Protein AF-A0A7J9CMZ6-F1 (afdb_monomer_lite)

Structure (mmCIF, N/CA/C/O backbone):
data_AF-A0A7J9CMZ6-F1
#
_entry.id   AF-A0A7J9CMZ6-F1
#
loop_
_atom_site.group_PDB
_atom_site.id
_atom_site.type_symbol
_atom_site.label_atom_id
_atom_site.label_alt_id
_atom_site.label_comp_id
_atom_site.label_asym_id
_atom_site.label_entity_id
_atom_site.label_seq_id
_atom_site.pdbx_PDB_ins_code
_atom_site.Cartn_x
_atom_site.Cartn_y
_atom_site.Cartn_z
_atom_site.occupancy
_atom_site.B_iso_or_equiv
_atom_site.auth_seq_id
_atom_site.auth_comp_id
_atom_site.auth_asym_id
_atom_site.auth_atom_id
_atom_site.pdbx_PDB_model_num
ATOM 1 N N . MET A 1 1 ? -15.767 1.766 5.009 1.00 80.88 1 MET A N 1
ATOM 2 C CA . MET A 1 1 ? -14.306 1.922 5.132 1.00 80.88 1 MET A CA 1
ATOM 3 C C . MET A 1 1 ? -13.700 1.522 3.803 1.00 80.88 1 MET A C 1
ATOM 5 O O . MET A 1 1 ? -14.071 0.470 3.297 1.00 80.88 1 MET A O 1
ATOM 9 N N . ALA A 1 2 ? -12.847 2.352 3.223 1.00 87.25 2 ALA A N 1
ATOM 10 C CA . ALA A 1 2 ? -12.117 2.061 2.001 1.00 87.25 2 ALA A CA 1
ATOM 11 C C . ALA A 1 2 ? -10.614 2.151 2.279 1.00 87.25 2 ALA A C 1
ATOM 13 O O . ALA A 1 2 ? -10.163 2.977 3.078 1.00 87.25 2 ALA A O 1
ATOM 14 N N . VAL A 1 3 ? -9.854 1.273 1.629 1.00 90.62 3 VAL A N 1
ATOM 15 C CA . VAL A 1 3 ? -8.394 1.265 1.699 1.00 90.62 3 VAL A CA 1
ATOM 16 C C . VAL A 1 3 ? -7.876 1.931 0.433 1.00 90.62 3 VAL A C 1
ATOM 18 O O . VAL A 1 3 ? -8.072 1.413 -0.663 1.00 90.62 3 VAL A O 1
ATOM 21 N N . LEU A 1 4 ? -7.258 3.096 0.591 1.00 91.19 4 LEU A N 1
ATOM 22 C CA . LEU A 1 4 ? -6.527 3.771 -0.469 1.00 91.19 4 LEU A CA 1
ATOM 23 C C . LEU A 1 4 ? -5.161 3.107 -0.603 1.00 91.19 4 LEU A C 1
ATOM 25 O O . LEU A 1 4 ? -4.437 2.955 0.383 1.00 91.19 4 LEU A O 1
ATOM 29 N N . THR A 1 5 ? -4.800 2.751 -1.825 1.00 91.62 5 THR A N 1
ATOM 30 C CA . THR A 1 5 ? -3.538 2.087 -2.115 1.00 91.62 5 THR A CA 1
ATOM 31 C C . THR A 1 5 ? -2.734 2.871 -3.129 1.00 91.62 5 THR A C 1
ATOM 33 O O . THR A 1 5 ? -3.304 3.428 -4.049 1.00 91.62 5 THR A O 1
ATOM 36 N N . ALA A 1 6 ? -1.413 2.910 -2.980 1.00 90.38 6 ALA A N 1
ATOM 37 C CA . ALA A 1 6 ? -0.523 3.456 -3.999 1.00 90.38 6 ALA A CA 1
ATOM 38 C C . ALA A 1 6 ? 0.853 2.790 -3.915 1.00 90.38 6 ALA A C 1
ATOM 40 O O . ALA A 1 6 ? 1.284 2.368 -2.836 1.00 90.38 6 ALA A O 1
ATOM 41 N N . ARG A 1 7 ? 1.566 2.750 -5.047 1.00 89.50 7 ARG A N 1
ATOM 42 C CA . ARG A 1 7 ? 2.961 2.273 -5.099 1.00 89.50 7 ARG A CA 1
ATOM 43 C C . ARG A 1 7 ? 3.921 3.231 -4.398 1.00 89.50 7 ARG A C 1
ATOM 45 O O . ARG A 1 7 ? 4.833 2.798 -3.694 1.00 89.50 7 ARG A O 1
ATOM 52 N N . ASP A 1 8 ? 3.691 4.526 -4.608 1.00 90.19 8 ASP A N 1
ATOM 53 C CA . ASP A 1 8 ? 4.431 5.624 -3.995 1.00 90.19 8 ASP A CA 1
ATOM 54 C C . ASP A 1 8 ? 3.694 6.081 -2.733 1.00 90.19 8 ASP A C 1
ATOM 56 O O . ASP A 1 8 ? 2.579 6.602 -2.794 1.00 90.19 8 ASP A O 1
ATOM 60 N N . GLU A 1 9 ? 4.323 5.851 -1.586 1.00 89.94 9 GLU A N 1
ATOM 61 C CA . GLU A 1 9 ? 3.760 6.171 -0.277 1.00 89.94 9 GLU A CA 1
ATOM 62 C C . GLU A 1 9 ? 3.526 7.670 -0.091 1.00 89.94 9 GLU A C 1
ATOM 64 O O . GLU A 1 9 ? 2.475 8.067 0.409 1.00 89.94 9 GLU A O 1
ATOM 69 N N . LYS A 1 10 ? 4.453 8.513 -0.555 1.00 91.00 10 LYS A N 1
ATOM 70 C CA . LYS A 1 10 ? 4.337 9.965 -0.417 1.00 91.00 10 LYS A CA 1
ATOM 71 C C . LYS A 1 10 ? 3.127 10.475 -1.195 1.00 91.00 10 LYS A C 1
ATOM 73 O O . LYS A 1 10 ? 2.282 11.168 -0.633 1.00 91.00 10 LYS A O 1
ATOM 78 N N . ARG A 1 11 ? 3.006 10.079 -2.464 1.00 90.06 11 ARG A N 1
ATOM 79 C CA . ARG A 1 11 ? 1.872 10.477 -3.316 1.00 90.06 11 ARG A CA 1
ATOM 80 C C . ARG A 1 11 ? 0.542 9.938 -2.789 1.00 90.06 11 ARG A C 1
ATOM 82 O O . ARG A 1 11 ? -0.475 10.619 -2.879 1.00 90.06 11 ARG A O 1
ATOM 89 N N . GLY A 1 12 ? 0.546 8.728 -2.231 1.00 90.50 12 GLY A N 1
ATOM 90 C CA . GLY A 1 12 ? -0.636 8.131 -1.614 1.00 90.50 12 GLY A CA 1
ATOM 91 C C . GLY A 1 12 ? -1.106 8.877 -0.363 1.00 90.50 12 GLY A C 1
ATOM 92 O O . GLY A 1 12 ? -2.305 9.107 -0.198 1.00 90.50 12 GLY A O 1
ATOM 93 N N . LEU A 1 13 ? -0.174 9.317 0.485 1.00 91.19 13 LEU A N 1
ATOM 94 C CA . LEU A 1 13 ? -0.482 10.130 1.663 1.00 91.19 13 LEU A CA 1
ATOM 95 C C . LEU A 1 13 ? -0.981 11.531 1.283 1.00 91.19 13 LEU A C 1
ATOM 97 O O . LEU A 1 13 ? -1.971 11.983 1.851 1.00 91.19 13 LEU A O 1
ATOM 101 N N . GLU A 1 14 ? -0.378 12.179 0.283 1.00 91.56 14 GLU A N 1
ATOM 102 C CA . GLU A 1 14 ? -0.857 13.469 -0.246 1.00 91.56 14 GLU A CA 1
ATOM 103 C C . GLU A 1 14 ? -2.295 13.363 -0.798 1.00 91.56 14 GLU A C 1
ATOM 105 O O . GLU A 1 14 ? -3.139 14.238 -0.565 1.00 91.56 14 GLU A O 1
ATOM 110 N N . ALA A 1 15 ? -2.612 12.263 -1.491 1.00 89.12 15 ALA A N 1
ATOM 111 C CA . ALA A 1 15 ? -3.966 11.983 -1.967 1.00 89.12 15 ALA A CA 1
ATOM 112 C C . ALA A 1 15 ? -4.941 11.729 -0.806 1.00 89.12 15 ALA A C 1
ATOM 114 O O . ALA A 1 15 ? -6.057 12.256 -0.812 1.00 89.12 15 ALA A O 1
ATOM 115 N N . LEU A 1 16 ? -4.516 10.979 0.219 1.00 89.19 16 LEU A N 1
ATOM 116 C CA . LEU A 1 16 ? -5.306 10.772 1.432 1.00 89.19 16 LEU A CA 1
ATOM 117 C C . LEU A 1 16 ? -5.617 12.108 2.116 1.00 89.19 16 LEU A C 1
ATOM 119 O O . LEU A 1 16 ? -6.765 12.352 2.481 1.00 89.19 16 LEU A O 1
ATOM 123 N N . GLU A 1 17 ? -4.620 12.976 2.287 1.00 89.12 17 GLU A N 1
ATOM 124 C CA . GLU A 1 17 ? -4.799 14.306 2.874 1.00 89.12 17 GLU A CA 1
ATOM 125 C C . GLU A 1 17 ? -5.776 15.155 2.064 1.00 89.12 17 GLU A C 1
ATOM 127 O O . GLU A 1 17 ? -6.715 15.711 2.632 1.00 89.12 17 GLU A O 1
ATOM 132 N N . SER A 1 18 ? -5.635 15.171 0.739 1.00 87.88 18 SER A N 1
ATOM 133 C CA . SER A 1 18 ? -6.558 15.878 -0.158 1.00 87.88 18 SER A CA 1
ATOM 134 C C . SER A 1 18 ? -8.005 15.390 -0.005 1.00 87.88 18 SER A C 1
ATOM 136 O O . SER A 1 18 ? -8.938 16.192 0.013 1.00 87.88 18 SER A O 1
ATOM 138 N N . LEU A 1 19 ? -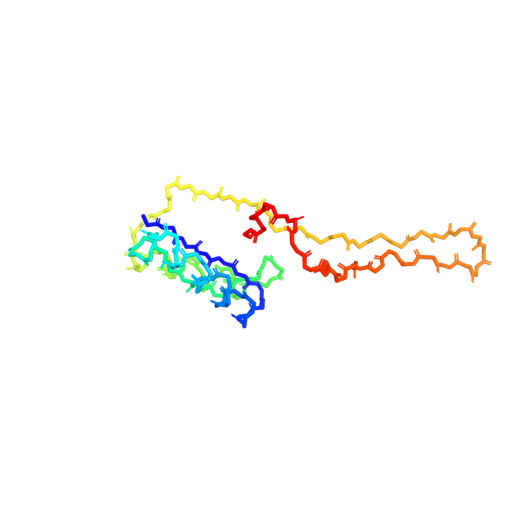8.206 14.080 0.171 1.00 85.81 19 LEU A N 1
ATOM 139 C CA . LEU A 1 19 ? -9.527 13.486 0.391 1.00 85.81 19 LEU A CA 1
ATOM 140 C C . LEU A 1 19 ? -10.065 13.730 1.806 1.00 85.81 19 LEU A C 1
ATOM 142 O O . LEU A 1 19 ? -11.280 13.844 1.977 1.00 85.81 19 LEU A O 1
ATOM 146 N N . LYS A 1 20 ? -9.209 13.883 2.822 1.00 83.00 20 LYS A N 1
ATOM 147 C CA . LYS A 1 20 ? -9.652 14.254 4.179 1.00 83.00 20 LYS A CA 1
ATOM 148 C C . LYS A 1 20 ? -10.382 15.600 4.189 1.00 83.00 20 LYS A C 1
ATOM 150 O O . LYS A 1 20 ? -11.385 15.727 4.887 1.00 83.00 20 LYS A O 1
ATOM 155 N N . TYR A 1 21 ? -9.971 16.555 3.352 1.00 77.69 21 TYR A N 1
ATOM 156 C CA . TYR A 1 21 ? -10.664 17.844 3.207 1.00 77.69 21 TYR A CA 1
ATOM 157 C C . TYR A 1 21 ? -12.078 17.731 2.612 1.00 77.69 21 TYR A C 1
ATOM 159 O O . TYR A 1 21 ? -12.868 18.662 2.746 1.00 77.69 21 TYR A O 1
ATOM 167 N N . SER A 1 22 ? -12.431 16.594 2.003 1.00 77.56 22 SER A N 1
ATOM 168 C CA . SER A 1 22 ? -13.769 16.344 1.446 1.00 77.56 22 SER A CA 1
ATOM 169 C C . SER A 1 22 ? -14.774 15.747 2.448 1.00 77.56 22 SER A C 1
ATOM 171 O O . SER A 1 22 ? -15.898 15.430 2.069 1.00 77.56 22 SER A O 1
ATOM 173 N N . GLY A 1 23 ? -14.398 15.597 3.727 1.00 77.31 23 GLY A N 1
ATOM 174 C CA . GLY A 1 23 ? -15.270 15.045 4.778 1.00 77.31 23 GLY A CA 1
ATOM 175 C C . GLY A 1 23 ? -15.332 13.513 4.814 1.00 77.31 23 GLY A C 1
ATOM 176 O O . GLY A 1 23 ? -16.167 12.942 5.510 1.00 77.31 23 GLY A O 1
ATOM 177 N N . LEU A 1 24 ? -14.444 12.838 4.079 1.00 78.19 24 LEU A N 1
ATOM 178 C CA . LEU A 1 24 ? -14.348 11.373 4.019 1.00 78.19 24 LEU A CA 1
ATOM 179 C C . LEU A 1 24 ? -13.273 10.795 4.957 1.00 78.19 24 LEU A C 1
ATOM 181 O O . LEU A 1 24 ? -12.984 9.601 4.893 1.00 78.19 24 LEU A O 1
ATOM 185 N N . SER A 1 25 ? -12.672 11.624 5.816 1.00 74.44 25 SER A N 1
ATOM 186 C CA . SER A 1 25 ? -11.485 11.287 6.616 1.00 74.44 25 SER A CA 1
ATOM 187 C C . SER A 1 25 ? -11.622 10.015 7.445 1.00 74.44 25 SER A C 1
ATOM 189 O O . SER A 1 25 ? -10.670 9.247 7.537 1.00 74.44 25 SER A O 1
ATOM 191 N N . ASP A 1 26 ? -12.804 9.773 8.004 1.00 82.94 26 ASP A N 1
ATOM 192 C CA . ASP A 1 26 ? -13.029 8.688 8.965 1.00 82.94 26 ASP A CA 1
ATOM 193 C C . ASP A 1 26 ? -13.272 7.337 8.280 1.00 82.94 26 ASP A C 1
ATOM 195 O O . ASP A 1 26 ? -13.299 6.289 8.926 1.00 82.94 26 ASP A O 1
ATOM 199 N N . TYR A 1 27 ? -13.441 7.353 6.955 1.00 87.06 27 TYR A N 1
ATOM 200 C CA . TYR A 1 27 ? -13.719 6.168 6.151 1.00 87.06 27 TYR A CA 1
ATOM 201 C C . TYR A 1 27 ? -12.529 5.721 5.308 1.00 87.06 27 TYR A C 1
ATOM 203 O O . TYR A 1 27 ? -12.659 4.709 4.619 1.00 87.06 27 TYR A O 1
ATOM 211 N N . LEU A 1 28 ? -11.411 6.452 5.330 1.00 88.50 28 LEU A N 1
ATOM 212 C CA . LEU A 1 28 ? -10.259 6.216 4.464 1.00 88.50 28 LEU A CA 1
ATOM 213 C C . LEU A 1 28 ? -9.025 5.825 5.273 1.00 88.50 28 LEU A C 1
ATOM 215 O O . LEU A 1 28 ? -8.604 6.534 6.184 1.00 88.50 28 LEU A O 1
ATOM 219 N N . ILE A 1 29 ? -8.404 4.715 4.883 1.00 90.75 29 ILE A N 1
ATOM 220 C CA . ILE A 1 29 ? -7.113 4.273 5.415 1.00 90.75 29 ILE A CA 1
ATOM 221 C C . ILE A 1 29 ? -6.155 4.105 4.244 1.00 90.75 29 ILE A C 1
ATOM 223 O O . ILE A 1 29 ? -6.521 3.502 3.242 1.00 90.75 29 ILE A O 1
ATOM 227 N N . PHE A 1 30 ? -4.935 4.622 4.363 1.00 91.12 30 PHE A N 1
ATOM 228 C CA . PHE A 1 30 ? -3.900 4.397 3.361 1.00 91.12 30 PHE A CA 1
ATOM 229 C C . PHE A 1 30 ? -3.067 3.154 3.691 1.00 91.12 30 PHE A C 1
ATOM 231 O O . PHE A 1 30 ? -2.680 2.954 4.843 1.00 91.12 30 PHE A O 1
ATOM 238 N N . HIS A 1 31 ? -2.767 2.347 2.674 1.00 91.75 31 HIS A N 1
ATOM 239 C CA . HIS A 1 3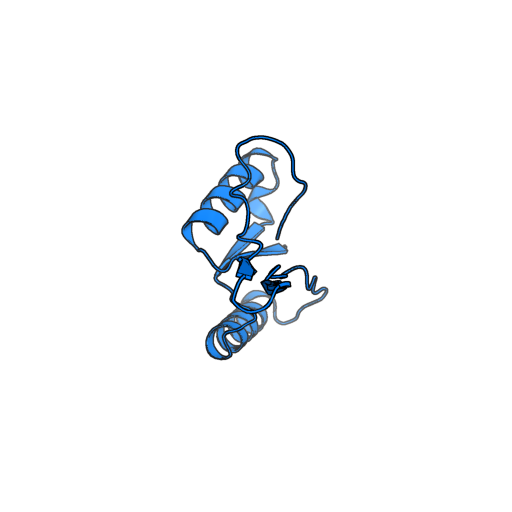1 ? -1.822 1.237 2.748 1.00 91.75 31 HIS A CA 1
ATOM 240 C C . HIS A 1 31 ? -1.006 1.173 1.454 1.00 91.75 31 HIS A C 1
ATOM 242 O O . HIS A 1 31 ? -1.567 1.067 0.364 1.00 91.75 31 HIS A O 1
ATOM 248 N N . ARG A 1 32 ? 0.326 1.200 1.547 1.00 91.25 32 ARG A N 1
ATOM 249 C CA . ARG A 1 32 ? 1.187 1.055 0.364 1.00 91.25 32 ARG A CA 1
ATOM 250 C C . ARG A 1 32 ? 0.945 -0.305 -0.304 1.00 91.25 32 ARG A C 1
ATOM 252 O O . ARG A 1 32 ? 0.887 -1.325 0.381 1.00 91.25 32 ARG A O 1
ATOM 259 N N . PHE A 1 33 ? 0.814 -0.325 -1.627 1.00 92.00 33 PHE A N 1
ATOM 260 C CA . PHE A 1 33 ? 0.569 -1.549 -2.391 1.00 92.00 33 PHE A CA 1
ATOM 261 C C . PHE A 1 33 ? 1.165 -1.456 -3.797 1.00 92.00 33 PHE A C 1
ATOM 263 O O . PHE A 1 33 ? 0.985 -0.447 -4.484 1.00 92.00 33 PHE A O 1
ATOM 270 N N . ASP A 1 34 ? 1.841 -2.515 -4.234 1.00 88.88 34 ASP A N 1
ATOM 271 C CA . ASP A 1 34 ? 2.325 -2.680 -5.599 1.00 88.88 34 ASP A CA 1
ATOM 272 C C . ASP A 1 34 ? 1.841 -4.008 -6.186 1.00 88.88 34 ASP A C 1
ATOM 274 O O . ASP A 1 34 ? 2.146 -5.084 -5.681 1.00 88.88 34 ASP A O 1
ATOM 278 N N . VAL A 1 35 ? 1.096 -3.920 -7.289 1.00 86.75 35 VAL A N 1
ATOM 279 C CA . VAL A 1 35 ? 0.565 -5.078 -8.020 1.00 86.75 35 VAL A CA 1
ATOM 280 C C . VAL A 1 35 ? 1.654 -5.942 -8.654 1.00 86.75 35 VAL A C 1
ATOM 282 O O . VAL A 1 35 ? 1.391 -7.100 -8.973 1.00 86.75 35 VAL A O 1
ATOM 285 N N . ALA A 1 36 ? 2.856 -5.396 -8.860 1.00 87.19 36 ALA A N 1
ATOM 286 C CA . ALA A 1 36 ? 3.986 -6.130 -9.420 1.00 87.19 36 ALA A CA 1
ATOM 287 C C . ALA A 1 36 ? 4.830 -6.854 -8.354 1.00 87.19 36 ALA A C 1
ATOM 289 O O . ALA A 1 36 ? 5.706 -7.637 -8.719 1.00 87.19 36 ALA A O 1
ATOM 290 N N . ASP A 1 37 ? 4.580 -6.608 -7.062 1.00 89.88 37 ASP A N 1
ATOM 291 C CA . ASP A 1 37 ? 5.360 -7.156 -5.951 1.00 89.88 37 ASP A CA 1
ATOM 292 C C . ASP A 1 37 ? 4.545 -8.188 -5.138 1.00 89.88 37 ASP A C 1
ATOM 294 O O . ASP A 1 37 ? 3.605 -7.821 -4.423 1.00 89.88 37 ASP A O 1
ATOM 298 N N . PRO A 1 38 ? 4.906 -9.485 -5.194 1.00 92.06 38 PRO A N 1
ATOM 299 C CA . PRO A 1 38 ? 4.251 -10.530 -4.411 1.00 92.06 38 PRO A CA 1
ATOM 300 C C . PRO A 1 38 ? 4.268 -10.291 -2.896 1.00 92.06 38 PRO A C 1
ATOM 302 O O . PRO A 1 38 ? 3.300 -10.654 -2.220 1.00 92.06 38 PRO A O 1
ATOM 305 N N . GLU A 1 39 ? 5.323 -9.678 -2.349 1.00 93.06 39 GLU A N 1
ATOM 306 C CA . GLU A 1 39 ? 5.397 -9.381 -0.912 1.00 93.06 39 GLU A CA 1
ATOM 307 C C . GLU A 1 39 ? 4.383 -8.300 -0.531 1.00 93.06 39 GLU A C 1
ATOM 309 O O . GLU A 1 39 ? 3.677 -8.421 0.474 1.00 93.06 39 GLU A O 1
ATOM 314 N N . SER A 1 40 ? 4.234 -7.285 -1.384 1.00 90.75 40 SER A N 1
ATOM 315 C CA . SER A 1 40 ? 3.218 -6.247 -1.227 1.00 90.75 40 SER A CA 1
ATOM 316 C C . SER A 1 40 ? 1.790 -6.810 -1.266 1.00 90.75 40 SER A C 1
ATOM 318 O O . SER A 1 40 ? 0.946 -6.428 -0.449 1.00 90.75 40 SER A O 1
ATOM 320 N N . ILE A 1 41 ? 1.525 -7.775 -2.154 1.00 91.19 41 ILE A N 1
ATOM 321 C CA . ILE A 1 41 ? 0.241 -8.495 -2.230 1.00 91.19 41 ILE A CA 1
ATOM 322 C C . ILE A 1 41 ? -0.043 -9.279 -0.948 1.00 91.19 41 ILE A C 1
ATOM 324 O O . ILE A 1 41 ? -1.159 -9.208 -0.415 1.00 91.19 41 ILE A O 1
ATOM 328 N N . ALA A 1 42 ? 0.951 -9.999 -0.426 1.00 94.00 42 ALA A N 1
ATOM 329 C CA . ALA A 1 42 ? 0.808 -10.729 0.829 1.00 94.00 42 ALA A CA 1
ATOM 330 C C . ALA A 1 42 ? 0.529 -9.773 2.002 1.00 94.00 42 ALA A C 1
ATOM 332 O O . ALA A 1 42 ? -0.420 -9.990 2.759 1.00 94.00 42 ALA A O 1
ATOM 333 N N . ALA A 1 43 ? 1.281 -8.672 2.096 1.00 93.38 43 ALA A N 1
ATOM 334 C CA . ALA A 1 43 ? 1.117 -7.669 3.143 1.00 93.38 43 ALA A CA 1
ATOM 335 C C . ALA A 1 43 ? -0.285 -7.036 3.138 1.00 93.38 43 ALA A C 1
ATOM 337 O O . ALA A 1 43 ? -0.923 -6.957 4.191 1.00 93.38 43 ALA A O 1
ATOM 338 N N . LEU A 1 44 ? -0.804 -6.648 1.965 1.00 91.75 44 LEU A N 1
ATOM 339 C CA . LEU A 1 44 ? -2.157 -6.094 1.850 1.00 91.75 44 LEU A CA 1
ATOM 340 C C . LEU A 1 44 ? -3.225 -7.126 2.239 1.00 91.75 44 LEU A C 1
ATOM 342 O O . LEU A 1 44 ? -4.186 -6.803 2.939 1.00 91.75 44 LEU A O 1
ATOM 346 N N . THR A 1 45 ? -3.048 -8.378 1.817 1.00 91.31 45 THR A N 1
ATOM 347 C CA . THR A 1 45 ? -3.978 -9.465 2.150 1.00 91.31 45 THR A CA 1
ATOM 348 C C . THR A 1 45 ? -4.049 -9.687 3.660 1.00 91.31 45 THR A C 1
ATOM 350 O O . THR A 1 45 ? -5.141 -9.797 4.225 1.00 91.31 45 THR A O 1
ATOM 353 N N . ASP A 1 46 ? -2.898 -9.720 4.328 1.00 93.81 46 ASP A N 1
ATOM 354 C CA . ASP A 1 46 ? -2.819 -9.874 5.779 1.00 93.81 46 ASP A CA 1
ATOM 355 C C . ASP A 1 46 ? -3.391 -8.667 6.517 1.00 93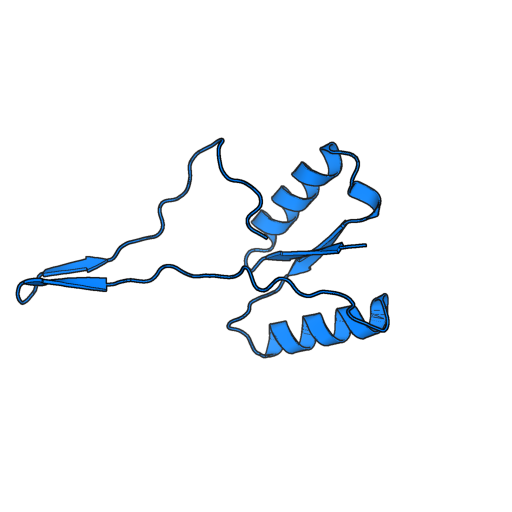.81 46 ASP A C 1
ATOM 357 O O . ASP A 1 46 ? -4.098 -8.835 7.514 1.00 93.81 46 ASP A O 1
ATOM 361 N N . PHE A 1 47 ? -3.130 -7.458 6.023 1.00 93.19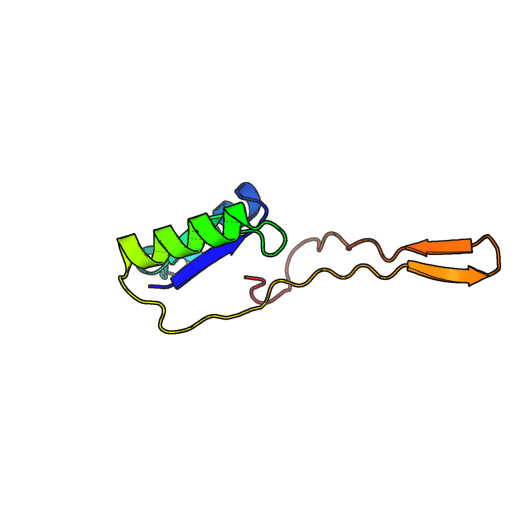 47 PHE A N 1
ATOM 362 C CA . PHE A 1 47 ? -3.696 -6.230 6.568 1.00 93.19 47 PHE A CA 1
ATOM 363 C C . PHE A 1 47 ? -5.230 -6.255 6.538 1.00 93.19 47 PHE A C 1
ATOM 365 O O . PHE A 1 47 ? -5.870 -6.054 7.573 1.00 93.19 47 PHE A O 1
ATOM 372 N N . VAL A 1 48 ? -5.827 -6.574 5.385 1.00 91.94 48 VAL A N 1
ATOM 373 C CA . VAL A 1 48 ? -7.289 -6.618 5.225 1.00 91.94 48 VAL A CA 1
ATOM 374 C C . VAL A 1 48 ? -7.912 -7.699 6.110 1.00 91.94 48 VAL A C 1
ATOM 376 O O . VAL A 1 48 ? -8.912 -7.441 6.782 1.00 91.94 48 VAL A O 1
ATOM 379 N N . LYS A 1 49 ? -7.303 -8.889 6.178 1.00 92.50 49 LYS A N 1
ATOM 380 C CA . LYS A 1 49 ? -7.768 -9.970 7.062 1.00 92.50 49 LYS A CA 1
ATOM 381 C C . LYS A 1 49 ? -7.729 -9.566 8.534 1.00 92.50 49 LYS A C 1
ATOM 383 O O . LYS A 1 49 ? -8.688 -9.832 9.251 1.00 92.50 49 LYS A O 1
ATOM 388 N N . LYS A 1 50 ? -6.648 -8.921 8.985 1.00 92.81 50 LYS A N 1
ATOM 389 C CA . LYS A 1 50 ? -6.485 -8.507 10.388 1.00 92.81 50 LYS A CA 1
ATOM 390 C C . LYS A 1 50 ? -7.442 -7.382 10.778 1.00 92.81 50 LYS A C 1
ATOM 392 O O . LYS A 1 50 ? -8.005 -7.441 11.864 1.00 92.81 50 LYS A O 1
ATOM 397 N N . GLN A 1 51 ? -7.628 -6.387 9.911 1.00 90.06 51 GLN A N 1
ATOM 398 C CA . GLN A 1 51 ? -8.431 -5.203 10.237 1.00 90.06 51 GLN A CA 1
ATOM 3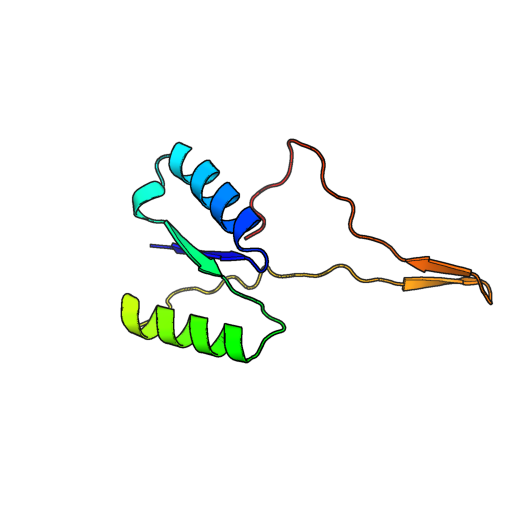99 C C . GLN A 1 51 ? -9.928 -5.378 9.980 1.00 90.06 51 GLN A C 1
ATOM 401 O O . GLN A 1 51 ? -10.740 -4.846 10.732 1.00 90.06 51 GLN A O 1
ATOM 406 N N . PHE A 1 52 ? -10.305 -6.101 8.925 1.00 89.75 52 PHE A N 1
ATOM 407 C CA . PHE A 1 52 ? -11.697 -6.158 8.462 1.00 89.75 52 PHE A CA 1
ATOM 408 C C . PHE A 1 52 ? -12.267 -7.579 8.417 1.00 89.75 52 PHE A C 1
ATOM 410 O O . PHE A 1 52 ? -13.476 -7.748 8.273 1.00 89.75 52 PHE A O 1
ATOM 417 N N . GLY A 1 53 ? -11.424 -8.612 8.515 1.00 90.44 53 GLY A N 1
ATOM 418 C CA . GLY A 1 53 ? -11.821 -10.025 8.458 1.00 90.44 53 GLY A CA 1
ATOM 419 C C . GLY A 1 53 ? -12.212 -10.523 7.062 1.00 90.44 53 GLY A C 1
ATOM 420 O O . GLY A 1 53 ? -11.994 -11.692 6.749 1.00 90.44 53 GLY A O 1
ATOM 421 N N . LYS A 1 54 ? -12.745 -9.648 6.203 1.00 86.88 54 LYS A N 1
ATOM 422 C CA . LYS A 1 54 ? -13.150 -9.942 4.823 1.00 86.88 54 LYS A CA 1
ATOM 423 C C . LYS A 1 54 ? -12.901 -8.755 3.888 1.00 86.88 54 LYS A C 1
ATOM 425 O O . LYS A 1 54 ? -12.767 -7.620 4.337 1.00 86.88 54 LYS A O 1
ATOM 430 N N . LEU A 1 55 ? -12.891 -9.033 2.585 1.00 88.50 55 LEU A N 1
ATOM 431 C CA . LEU A 1 55 ? -12.879 -8.036 1.516 1.00 88.50 55 LEU A CA 1
ATOM 432 C C . LEU A 1 55 ? -14.198 -8.128 0.746 1.00 88.50 55 LEU A C 1
ATOM 434 O O . LEU A 1 55 ? -14.479 -9.165 0.152 1.00 88.50 55 LEU A O 1
ATOM 438 N N . ASP A 1 56 ? -15.005 -7.068 0.775 1.00 85.31 56 AS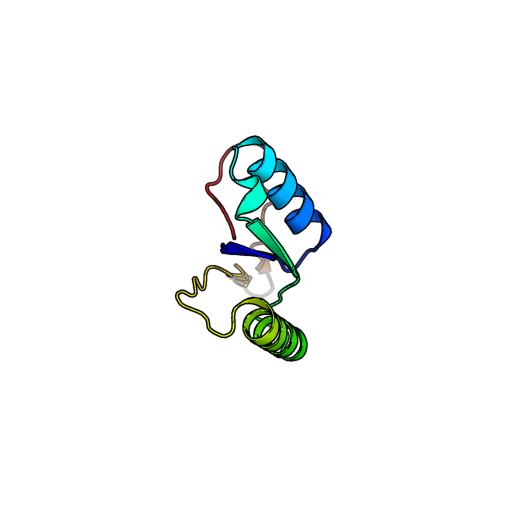P A N 1
ATOM 439 C CA . ASP A 1 56 ? -16.308 -7.054 0.095 1.00 85.31 56 ASP A CA 1
ATOM 440 C C . ASP A 1 56 ? -16.187 -6.698 -1.396 1.00 85.31 56 ASP A C 1
ATOM 442 O O . ASP A 1 56 ? -16.846 -7.309 -2.233 1.00 85.31 56 ASP A O 1
ATOM 446 N N . PHE A 1 57 ? -15.318 -5.742 -1.743 1.00 87.56 57 PHE A N 1
ATOM 447 C CA . PHE A 1 57 ? -15.126 -5.272 -3.117 1.00 87.56 57 PHE A CA 1
ATOM 448 C C . PHE A 1 57 ? -13.650 -4.959 -3.384 1.00 87.56 57 PHE A C 1
ATOM 450 O O . PHE A 1 57 ? -12.966 -4.406 -2.524 1.00 87.56 57 PHE A O 1
ATOM 457 N N . LEU A 1 58 ? -13.174 -5.283 -4.589 1.00 87.94 58 LEU A N 1
ATOM 458 C CA . LEU A 1 58 ? -11.832 -4.959 -5.076 1.00 87.94 58 LEU A CA 1
ATOM 459 C C . LEU A 1 58 ? -11.944 -4.242 -6.422 1.00 87.94 58 LEU A C 1
ATOM 461 O O . LEU A 1 58 ? -12.591 -4.746 -7.338 1.00 87.94 58 LEU A O 1
ATOM 465 N N . VAL A 1 59 ? -11.277 -3.097 -6.548 1.00 88.81 59 VAL A N 1
ATOM 466 C CA . VAL A 1 59 ? -11.161 -2.355 -7.807 1.00 88.81 59 VAL A CA 1
ATOM 467 C C . VAL A 1 59 ? -9.725 -2.488 -8.304 1.00 88.81 59 VAL A C 1
ATOM 469 O O . VAL A 1 59 ? -8.805 -1.964 -7.685 1.00 88.81 59 VAL A O 1
ATOM 472 N N . ASN A 1 60 ? -9.519 -3.204 -9.410 1.00 87.31 60 ASN A N 1
ATOM 473 C CA . ASN A 1 60 ? -8.202 -3.340 -10.035 1.00 87.31 60 ASN A CA 1
ATOM 474 C C . ASN A 1 60 ? -7.978 -2.209 -11.053 1.00 87.31 60 ASN A C 1
ATOM 476 O O . ASN A 1 60 ? -8.186 -2.401 -12.249 1.00 87.31 60 ASN A O 1
ATOM 480 N N . ASN A 1 61 ? -7.625 -1.020 -10.563 1.00 84.69 61 ASN A N 1
ATOM 481 C CA . ASN A 1 61 ? -7.379 0.168 -11.394 1.00 84.69 61 ASN A CA 1
ATOM 482 C C . ASN A 1 61 ? -5.896 0.344 -11.787 1.00 84.69 61 ASN A C 1
ATOM 484 O O . ASN A 1 61 ? -5.573 1.077 -12.718 1.00 84.69 61 ASN A O 1
ATOM 488 N N . ALA A 1 62 ? -4.975 -0.344 -11.108 1.00 81.00 62 ALA A N 1
ATOM 489 C CA . ALA A 1 62 ? -3.543 -0.160 -11.310 1.00 81.00 62 ALA A CA 1
ATOM 490 C C . ALA A 1 62 ? -3.095 -0.574 -12.726 1.00 81.00 62 ALA A C 1
ATOM 492 O O . ALA A 1 62 ? -3.029 -1.756 -13.061 1.00 81.00 62 ALA A O 1
ATOM 493 N N . GLY A 1 63 ? -2.721 0.412 -13.548 1.00 76.25 63 GLY A N 1
ATOM 494 C CA . GLY A 1 63 ? -2.247 0.202 -14.916 1.00 76.25 63 GLY A CA 1
ATOM 495 C C . GLY A 1 63 ? -0.996 1.011 -15.241 1.00 76.25 63 GLY A C 1
ATOM 496 O O . GLY A 1 63 ? -0.892 2.205 -14.941 1.00 76.25 63 GLY A O 1
ATOM 497 N N . THR A 1 64 ? -0.022 0.392 -15.913 1.00 69.12 64 THR A N 1
ATOM 498 C CA . THR A 1 64 ? 1.123 1.116 -16.470 1.00 69.12 64 THR A CA 1
ATOM 499 C C . THR A 1 64 ? 1.114 1.154 -17.992 1.00 69.12 64 THR A C 1
ATOM 501 O O . THR A 1 64 ? 1.345 0.133 -18.621 1.00 69.12 64 THR A O 1
ATOM 504 N N . LEU A 1 65 ? 0.955 2.348 -18.586 1.00 65.50 65 LEU A N 1
ATOM 505 C CA . LEU A 1 65 ? 1.323 2.565 -19.990 1.00 65.50 65 LEU A CA 1
ATOM 506 C C . LEU A 1 65 ? 2.843 2.395 -20.150 1.00 65.50 65 LEU A C 1
ATOM 508 O O . LEU A 1 65 ? 3.609 3.096 -19.486 1.00 65.50 65 LEU A O 1
ATOM 512 N N . GLY A 1 66 ? 3.251 1.458 -21.002 1.00 60.47 66 GLY A N 1
ATOM 513 C CA . GLY A 1 66 ? 4.642 1.159 -21.334 1.00 60.47 66 GLY A CA 1
ATOM 514 C C . GLY A 1 66 ? 4.704 0.627 -22.758 1.00 60.47 66 GLY A C 1
ATOM 515 O O . GLY A 1 66 ? 4.852 -0.571 -22.965 1.00 60.47 66 GLY A O 1
ATOM 516 N N . ALA A 1 67 ? 4.490 1.510 -23.732 1.00 60.94 67 ALA A N 1
ATOM 517 C CA . ALA A 1 67 ? 4.556 1.152 -25.140 1.00 60.94 67 ALA A CA 1
ATOM 518 C C . ALA A 1 67 ? 5.808 1.776 -25.766 1.00 60.94 67 ALA A C 1
ATOM 520 O O . ALA A 1 67 ? 5.942 3.003 -25.822 1.00 60.94 67 ALA A O 1
ATOM 521 N N . THR A 1 68 ? 6.709 0.913 -26.228 1.00 62.94 68 THR A N 1
ATOM 522 C CA . THR A 1 68 ? 7.831 1.280 -27.093 1.00 62.94 68 THR A CA 1
ATOM 523 C C . THR A 1 68 ? 7.438 0.914 -28.514 1.00 62.94 68 THR A C 1
ATOM 525 O O . THR A 1 68 ? 7.178 -0.254 -28.802 1.00 62.94 68 THR A O 1
ATOM 528 N N . PHE A 1 69 ? 7.367 1.906 -29.398 1.00 66.38 69 PHE A N 1
ATOM 529 C CA . PHE A 1 69 ? 7.100 1.680 -30.815 1.00 66.38 69 PHE A CA 1
ATOM 530 C C . PHE A 1 69 ? 8.377 1.925 -31.619 1.00 66.38 69 PHE A C 1
ATOM 532 O O . PHE A 1 69 ? 8.984 2.994 -31.530 1.00 66.38 69 PHE A O 1
ATOM 539 N N . SER A 1 70 ? 8.778 0.943 -32.426 1.00 72.56 70 SER A N 1
ATOM 540 C CA . SER A 1 70 ? 9.825 1.123 -33.433 1.00 72.56 70 SER A CA 1
ATOM 541 C C . SER A 1 70 ? 9.216 1.797 -34.661 1.00 72.56 70 SER A C 1
ATOM 543 O O . SER A 1 70 ? 8.340 1.230 -35.312 1.00 72.56 70 SER A O 1
ATOM 545 N N . ILE A 1 71 ? 9.659 3.017 -34.964 1.00 75.12 71 ILE A N 1
ATOM 546 C CA . ILE A 1 71 ? 9.132 3.818 -36.083 1.00 75.12 71 ILE A CA 1
ATOM 547 C C . ILE A 1 71 ? 9.915 3.523 -37.377 1.00 75.12 71 ILE A C 1
ATOM 549 O O . ILE A 1 71 ? 9.376 3.617 -38.476 1.00 75.12 71 ILE A O 1
ATOM 553 N N . ALA A 1 72 ? 11.187 3.135 -37.240 1.00 76.75 72 ALA A N 1
ATOM 554 C CA . ALA A 1 72 ? 12.094 2.710 -38.307 1.00 76.75 72 ALA A CA 1
ATOM 555 C C . ALA A 1 72 ? 13.257 1.891 -37.700 1.00 76.75 72 ALA A C 1
ATOM 557 O O . ALA A 1 72 ? 13.464 1.959 -36.483 1.00 76.75 72 ALA A O 1
ATOM 558 N N . PRO A 1 73 ? 14.047 1.139 -38.496 1.00 70.88 73 PRO A N 1
ATOM 559 C CA . PRO A 1 73 ? 15.254 0.473 -38.001 1.00 70.88 73 PRO A CA 1
ATOM 560 C C . PRO A 1 73 ? 16.180 1.479 -37.298 1.00 70.88 73 PRO A C 1
ATOM 562 O O . PRO A 1 73 ? 16.627 2.446 -37.908 1.00 70.88 73 PRO A O 1
ATOM 565 N N . GLY A 1 74 ? 16.425 1.280 -36.000 1.00 72.19 74 GLY A N 1
ATOM 566 C CA . GLY A 1 74 ? 17.242 2.178 -35.174 1.00 72.19 74 GLY A CA 1
ATOM 567 C C . GLY A 1 74 ? 16.524 3.409 -34.600 1.00 72.19 74 GLY A C 1
ATOM 568 O O . GLY A 1 74 ? 17.184 4.245 -33.992 1.00 72.19 74 GLY A O 1
ATOM 569 N N . THR A 1 75 ? 15.201 3.547 -34.765 1.00 67.25 75 THR A N 1
ATOM 570 C CA . THR A 1 75 ? 14.402 4.629 -34.154 1.00 67.25 75 THR A CA 1
ATOM 571 C C . THR A 1 75 ? 13.313 4.048 -33.255 1.00 67.25 75 THR A C 1
ATOM 573 O O . THR A 1 75 ? 12.292 3.553 -33.738 1.00 67.25 75 THR A O 1
ATOM 576 N N . GLU A 1 76 ? 13.518 4.138 -31.942 1.00 71.44 76 GLU A N 1
ATOM 577 C CA . GLU A 1 76 ? 12.544 3.745 -30.921 1.00 71.44 76 GLU A CA 1
ATOM 578 C C . GLU A 1 76 ? 11.920 4.994 -30.294 1.00 71.44 76 GLU A C 1
ATOM 580 O O . GLU A 1 76 ? 12.624 5.887 -29.823 1.00 71.44 76 GLU A O 1
ATOM 585 N N . CYS A 1 77 ? 10.588 5.068 -30.295 1.00 57.19 77 CYS A N 1
ATOM 586 C CA . CYS A 1 77 ? 9.851 6.070 -29.538 1.00 57.19 77 CYS A CA 1
ATOM 587 C C . CYS A 1 77 ? 9.237 5.400 -28.314 1.00 57.19 77 CYS A C 1
ATOM 589 O O . CYS A 1 77 ? 8.333 4.566 -28.421 1.00 57.19 77 CYS A O 1
ATOM 591 N N . THR A 1 78 ? 9.747 5.772 -27.147 1.00 59.97 78 THR A N 1
ATOM 592 C CA . THR A 1 78 ? 9.181 5.365 -25.866 1.00 59.97 78 THR A CA 1
ATOM 593 C C . THR A 1 78 ? 8.134 6.387 -25.466 1.00 59.97 78 THR A C 1
ATOM 595 O O . THR A 1 78 ? 8.458 7.556 -25.240 1.00 59.97 78 THR A O 1
ATOM 598 N N . ILE A 1 79 ? 6.880 5.955 -25.332 1.00 64.88 79 ILE A N 1
ATOM 599 C CA . ILE A 1 79 ? 5.864 6.773 -24.671 1.00 64.88 79 ILE A CA 1
ATOM 600 C C . ILE A 1 79 ? 6.205 6.787 -23.175 1.00 64.88 79 ILE A C 1
ATOM 602 O O . ILE A 1 79 ? 5.830 5.885 -22.424 1.00 64.88 79 ILE A O 1
ATOM 606 N N . ALA A 1 80 ? 6.970 7.789 -22.742 1.00 56.78 80 ALA A N 1
ATOM 607 C CA . ALA A 1 80 ? 7.189 8.050 -21.326 1.00 56.78 80 ALA A CA 1
ATOM 608 C C . ALA A 1 80 ? 5.900 8.615 -20.712 1.00 56.78 80 ALA A C 1
ATOM 610 O O . ALA A 1 80 ? 5.178 9.385 -21.348 1.00 56.78 80 ALA A O 1
ATOM 611 N N . ARG A 1 81 ? 5.597 8.236 -19.465 1.00 53.00 81 ARG A N 1
ATOM 612 C CA . ARG A 1 81 ? 4.461 8.807 -18.731 1.00 53.00 81 ARG A CA 1
ATOM 613 C C . ARG A 1 81 ? 4.636 10.323 -18.653 1.00 53.00 81 ARG A C 1
ATOM 615 O O . ARG A 1 81 ? 5.614 10.791 -18.079 1.00 53.00 81 ARG A O 1
ATOM 622 N N . GLY A 1 82 ? 3.681 11.076 -19.190 1.00 44.22 82 GLY A N 1
ATOM 623 C CA . GLY A 1 82 ? 3.585 12.499 -18.897 1.00 44.22 82 GLY A CA 1
ATOM 624 C C . GLY A 1 82 ? 3.313 12.683 -17.405 1.00 44.22 82 GLY A C 1
ATOM 625 O O . GLY A 1 82 ? 2.350 12.122 -16.880 1.00 44.22 82 GLY A O 1
ATOM 626 N N . SER A 1 83 ? 4.158 13.447 -16.714 1.00 42.44 83 SER A N 1
ATOM 627 C CA . SER A 1 83 ? 3.794 14.019 -15.418 1.00 42.44 83 SER A CA 1
ATOM 628 C C . SER A 1 83 ? 2.619 14.958 -15.662 1.00 42.44 83 SER A C 1
ATOM 630 O O . SER A 1 83 ? 2.784 16.010 -16.271 1.00 42.44 83 SER A O 1
ATOM 632 N N . SER A 1 84 ? 1.421 14.547 -15.251 1.00 43.06 84 SER A N 1
ATOM 633 C CA . SER A 1 84 ? 0.237 15.402 -15.275 1.00 43.06 84 SER A CA 1
ATOM 634 C C . SER A 1 84 ? 0.471 16.595 -14.345 1.00 43.06 84 SER A C 1
ATOM 636 O O . SER A 1 84 ? 0.311 16.474 -13.131 1.00 43.06 84 SER A O 1
ATOM 638 N N . GLU A 1 85 ? 0.851 17.744 -14.902 1.00 38.84 85 GLU A N 1
ATOM 639 C CA . GLU A 1 85 ? 0.769 19.025 -14.207 1.00 38.84 85 GLU A CA 1
ATOM 640 C C . GLU A 1 85 ? -0.704 19.398 -13.991 1.00 38.84 85 GLU A C 1
ATOM 642 O O . GLU A 1 85 ? -1.493 19.493 -14.926 1.00 38.84 85 GLU A O 1
ATOM 647 N N . SER A 1 86 ? -1.038 19.589 -12.714 1.00 43.81 86 SER A N 1
ATOM 648 C CA . SER A 1 86 ? -2.105 20.429 -12.164 1.00 43.81 86 SER A CA 1
ATOM 649 C C . SER A 1 86 ? -3.476 20.423 -12.870 1.00 43.81 86 SER A C 1
ATOM 651 O O . SER A 1 86 ? -3.739 21.173 -13.809 1.00 43.81 86 SER A O 1
ATOM 653 N N . GLY A 1 87 ? -4.421 19.670 -12.292 1.00 40.16 87 GLY A N 1
ATOM 654 C CA . GLY A 1 87 ? -5.798 20.166 -12.171 1.00 40.16 87 GLY A CA 1
ATOM 655 C C . GLY A 1 87 ? -6.939 19.374 -12.809 1.00 40.16 87 GLY A C 1
ATOM 656 O O . GLY A 1 87 ? -8.074 19.827 -12.686 1.00 40.16 87 GLY A O 1
ATOM 657 N N . LYS A 1 88 ? -6.722 18.231 -13.476 1.00 43.94 88 LYS A N 1
ATOM 658 C CA . LYS A 1 88 ? -7.828 17.479 -14.107 1.00 43.94 88 LYS A CA 1
ATOM 659 C C . LYS A 1 88 ? -7.540 15.986 -14.278 1.00 43.94 88 LYS A C 1
ATOM 661 O O . LYS A 1 88 ? -7.288 15.567 -15.394 1.00 43.94 88 LYS A O 1
ATOM 666 N N . THR A 1 89 ? -7.680 15.168 -13.240 1.00 32.50 89 THR A N 1
ATOM 667 C CA . THR A 1 89 ? -8.067 13.760 -13.447 1.00 32.50 89 THR A CA 1
ATOM 668 C C . THR A 1 89 ? -8.680 13.184 -12.185 1.00 32.50 89 THR A C 1
ATOM 670 O O . THR A 1 89 ? -8.072 13.136 -11.120 1.00 32.50 89 THR A O 1
ATOM 673 N N . LEU A 1 90 ? -9.927 12.777 -12.371 1.00 38.16 90 LEU A N 1
ATOM 674 C CA . LEU A 1 90 ? -10.709 11.844 -11.588 1.00 38.16 90 LEU A CA 1
ATOM 675 C C . LEU A 1 90 ? -9.826 10.696 -11.068 1.00 38.16 90 LEU A C 1
ATOM 677 O O . LEU A 1 90 ? -9.340 9.908 -11.866 1.00 38.16 90 LEU A O 1
ATOM 681 N N . ILE A 1 91 ? -9.620 10.670 -9.749 1.00 36.97 91 ILE A N 1
ATOM 682 C CA . ILE A 1 91 ? -9.396 9.487 -8.906 1.00 36.97 91 ILE A CA 1
ATOM 683 C C . ILE A 1 91 ? -8.631 8.359 -9.624 1.00 36.97 91 ILE A C 1
ATOM 685 O O . ILE A 1 91 ? -9.224 7.379 -10.065 1.00 36.97 91 ILE A O 1
ATOM 689 N N . ASP A 1 92 ? -7.310 8.500 -9.717 1.00 35.00 92 ASP A N 1
ATOM 690 C CA . ASP A 1 92 ? -6.438 7.334 -9.865 1.00 35.00 92 ASP A CA 1
ATOM 691 C C . ASP A 1 92 ? -6.193 6.807 -8.439 1.00 35.00 92 ASP A C 1
ATOM 693 O O . ASP A 1 92 ? -5.422 7.400 -7.677 1.00 35.00 92 ASP A O 1
ATOM 697 N N . LEU A 1 93 ? -6.954 5.773 -8.055 1.00 40.59 93 LEU A N 1
ATOM 698 C CA . LEU A 1 93 ? -6.611 4.867 -6.947 1.00 40.59 93 LEU A CA 1
ATOM 699 C C . LEU A 1 93 ? -5.583 3.853 -7.455 1.00 40.59 93 LEU A C 1
ATOM 701 O O . LEU A 1 93 ? -5.805 3.315 -8.567 1.00 40.59 93 LEU A O 1
#

Organism: Gossypium gossypioides (NCBI:txid34282)

Secondary structure (DSSP, 8-state):
-EEEEESSHHHHHHHHHHHIIIIIGGGEEEEE--TT-HHHHHHHHHHHHHHHSS-------------EEEEETTEEEE-PPP---SS------

Sequence (93 aa):
MAVLTARDEKRGLEALESLKYSGLSDYLIFHRFDVADPESIAALTDFVKKQFGKLDFLVNNAGTLGATFSIAPGTECTIARGSSESGKTLIDL

Foldseek 3Di:
DDEQEDQDPVVSVVVLVVVVVVVCNVVYDYDYADPVDPVRVVVVVVVCCVPPVDDPDDDPLDDDDWDWDDPDVVDIDTPDDDPDPDDDDDDPD

Radius of gyration: 17.02 Å; chains: 1; bounding box: 34×31×49 Å

InterPro domains:
  IPR002347 Short-chain dehydrogenase/reductase SDR [PF00106] (3-65)
  IPR036291 NAD(P)-binding domain superfamily [SSF51735] (3-67)

pLDDT: mean 77.66, std 17.65, range [32.5, 94.0]